Protein AF-A0A6P5AXZ5-F1 (afdb_monomer)

Sequence (128 aa):
MAAAARERDREIEMAVPNCLHWSCEDVADWIEQLGFPQYRECFTTNLINGRKLIQVDCSSLPRLGITDFEHMKLIARSVRELLSIEEPRWDRSISLHPREPMGMFLERKSKTGKRADNLTYAGFLKGK

Solvent-accessible surface area (backbone atoms only — not comparable to full-atom values): 7325 Å² total; per-residue (Å²): 114,72,68,62,54,53,50,52,44,48,55,47,48,67,70,49,46,71,50,55,74,32,47,28,63,56,43,20,52,49,39,30,74,72,72,37,58,90,49,22,61,42,32,43,77,70,59,34,24,26,36,48,49,74,68,53,35,71,84,44,35,50,82,55,72,47,71,54,67,68,59,35,53,53,51,35,49,50,47,28,59,58,56,70,40,81,77,86,58,91,86,60,58,85,91,48,71,90,53,54,73,62,49,56,51,45,64,50,44,45,47,87,52,74,70,32,70,69,56,46,61,50,56,55,64,68,72,105

Radius of gyration: 16.16 Å; Cα contacts (8 Å, |Δi|>4): 114; chains: 1; bounding box: 43×31×41 Å

Organism: Branchiostoma belcheri (NCBI:txid7741)

Secondary structure (DSSP, 8-state):
-HHHHHHHHHHHHHTS-GGGG--HHHHHHHHHHTT-GGGHHHHHHTT--TTGGGG-STTTGGGGT---HHHHHHHHHHHHHHTT-----TTS-TTS-SS-HHHHHHHHHTS-SHHHHH--HHHHHHT-

pLDDT: mean 91.37, std 6.93, range [55.56, 98.25]

InterPro domains:
  IPR001660 Sterile alpha motif domain [PF00536] (21-82)
  IPR001660 Sterile alpha motif domain [PS50105] (22-85)
  IPR001660 Sterile alpha motif domain [SM00454] (19-85)
  IPR013761 Sterile alpha motif/pointed domain superfamily [G3DSA:1.10.150.50] (13-91)
  IPR013761 Sterile alpha motif/pointed domain superfamily [SSF47769] (18-89)

Nearest PDB structures (foldseek):
  8atj-assembly1_AAA  TM=9.066E-01  e=2.541E-03  Homo sapiens
  3bq7-assembly2_C  TM=9.341E-01  e=4.153E-03  Homo sapiens
  2f3n-assembly1_A  TM=8.988E-01  e=1.110E-02  Rattus norvegicus
  8p2m-assembly1_I  TM=5.846E-01  e=1.458E-02  Caenorhabditis elegans
  5j8y-assembly2_D  TM=7.252E-01  e=6.031E-02  Drosophila melanogaster

Mean predicted aligned error: 4.53 Å

Foldseek 3Di:
DVVVVVVVLVVQQVPFQPQLVFWLQSVLVVCVVLVCVVLSCLSVVVRPGSLNLLVQALVCCVVSVRDPNVSRVSSRVVSCVSRVFDDQDPPDDPVDDSGDLSNVLSVLLSDDDDVNVPDGSSNSVVVD

Structure (mmCIF, N/CA/C/O backbone):
data_AF-A0A6P5AXZ5-F1
#
_entry.id   AF-A0A6P5AXZ5-F1
#
loop_
_atom_site.group_PDB
_atom_site.id
_atom_site.type_symbol
_atom_site.label_atom_id
_atom_site.label_alt_id
_atom_site.label_comp_id
_atom_site.label_asym_id
_atom_site.label_entity_id
_atom_site.label_seq_id
_atom_site.pdbx_PDB_ins_code
_atom_site.Cartn_x
_atom_site.Cartn_y
_atom_site.Cartn_z
_atom_site.occupancy
_atom_site.B_iso_or_equiv
_atom_site.auth_seq_id
_atom_site.auth_comp_id
_atom_site.auth_asym_id
_atom_site.auth_atom_id
_atom_site.pdbx_PDB_model_num
ATOM 1 N N . MET A 1 1 ? 28.512 -5.190 -22.479 1.00 59.91 1 MET A N 1
ATOM 2 C CA . MET A 1 1 ? 27.135 -5.721 -22.624 1.00 59.91 1 MET A CA 1
ATOM 3 C C . MET A 1 1 ? 26.575 -6.267 -21.306 1.00 59.91 1 MET A C 1
ATOM 5 O O . MET A 1 1 ? 25.629 -5.684 -20.803 1.00 59.91 1 MET A O 1
ATOM 9 N N . ALA A 1 2 ? 27.160 -7.304 -20.684 1.00 69.50 2 ALA A N 1
ATOM 10 C CA . ALA A 1 2 ? 26.584 -7.932 -19.477 1.00 69.50 2 ALA A CA 1
ATOM 11 C C . ALA A 1 2 ? 26.537 -7.044 -18.211 1.00 69.50 2 ALA A C 1
ATOM 13 O O . ALA A 1 2 ? 25.596 -7.153 -17.431 1.00 69.50 2 ALA A O 1
ATOM 14 N N . ALA A 1 3 ? 27.515 -6.154 -18.003 1.00 76.88 3 ALA A N 1
ATOM 15 C CA . ALA A 1 3 ? 27.529 -5.251 -16.845 1.00 76.88 3 ALA A CA 1
ATOM 16 C C . ALA A 1 3 ? 26.401 -4.201 -16.899 1.00 76.88 3 ALA A C 1
ATOM 18 O O . ALA A 1 3 ? 25.710 -4.000 -15.909 1.00 76.88 3 ALA A O 1
ATOM 19 N N . ALA A 1 4 ? 26.150 -3.612 -18.074 1.00 79.19 4 ALA A N 1
ATOM 20 C CA . ALA A 1 4 ? 25.096 -2.612 -18.269 1.00 79.19 4 ALA A CA 1
ATOM 21 C C . ALA A 1 4 ? 23.682 -3.190 -18.076 1.00 79.19 4 ALA A C 1
ATOM 23 O O . ALA A 1 4 ? 22.818 -2.537 -17.503 1.00 79.19 4 ALA A O 1
ATOM 24 N N . ALA A 1 5 ? 23.450 -4.436 -18.506 1.00 78.56 5 ALA A N 1
ATOM 25 C CA . ALA A 1 5 ? 22.174 -5.116 -18.279 1.00 78.56 5 ALA A CA 1
ATOM 26 C C . ALA A 1 5 ? 21.923 -5.404 -16.788 1.00 78.56 5 ALA A C 1
ATOM 28 O O . ALA A 1 5 ? 20.798 -5.269 -16.319 1.00 78.56 5 ALA A O 1
ATOM 29 N N . ARG A 1 6 ? 22.973 -5.765 -16.036 1.00 80.56 6 ARG A N 1
ATOM 30 C CA . ARG A 1 6 ? 22.886 -5.990 -14.585 1.00 80.56 6 ARG A CA 1
ATOM 31 C C . ARG A 1 6 ? 22.615 -4.704 -13.811 1.00 80.56 6 ARG A C 1
ATOM 33 O O . ARG A 1 6 ? 21.864 -4.749 -12.846 1.00 80.56 6 ARG A O 1
ATOM 40 N N . GLU A 1 7 ? 23.206 -3.589 -14.231 1.00 87.06 7 GLU A N 1
ATOM 41 C CA . GLU A 1 7 ? 22.963 -2.290 -13.597 1.00 87.06 7 GLU A CA 1
ATOM 42 C C . GLU A 1 7 ? 21.526 -1.818 -13.831 1.00 87.06 7 GLU A C 1
ATOM 44 O O . GLU A 1 7 ? 20.818 -1.496 -12.884 1.00 87.06 7 GLU A O 1
ATOM 49 N N . ARG A 1 8 ? 21.033 -1.938 -15.068 1.00 85.19 8 ARG A N 1
ATOM 50 C CA . ARG A 1 8 ? 19.636 -1.632 -15.394 1.00 85.19 8 ARG A CA 1
ATOM 51 C C . ARG A 1 8 ? 18.639 -2.498 -14.621 1.00 85.19 8 ARG A C 1
ATOM 53 O O . ARG A 1 8 ? 17.625 -1.992 -14.156 1.00 85.19 8 ARG A O 1
ATOM 60 N N . ASP A 1 9 ? 18.901 -3.800 -14.488 1.00 87.88 9 ASP A N 1
ATOM 61 C CA . ASP A 1 9 ? 18.038 -4.683 -13.695 1.00 87.88 9 ASP A CA 1
ATOM 62 C C . ASP A 1 9 ? 18.011 -4.249 -12.215 1.00 87.88 9 ASP A C 1
ATOM 64 O O . ASP A 1 9 ? 16.948 -4.276 -11.602 1.00 87.88 9 ASP A O 1
ATOM 68 N N . ARG A 1 10 ? 19.139 -3.792 -11.648 1.00 87.00 10 ARG A N 1
ATOM 69 C CA . ARG A 1 10 ? 19.177 -3.252 -10.276 1.00 87.00 10 ARG A CA 1
ATOM 70 C C . ARG A 1 10 ? 18.358 -1.977 -10.133 1.00 87.00 10 ARG A C 1
ATOM 72 O O . ARG A 1 10 ? 17.583 -1.883 -9.190 1.00 87.00 10 ARG A O 1
ATOM 79 N N . GLU A 1 11 ? 18.497 -1.031 -11.057 1.00 88.25 11 GLU A N 1
ATOM 80 C CA . GLU A 1 11 ? 17.710 0.211 -11.057 1.00 88.25 11 GLU A CA 1
ATOM 81 C C . GLU A 1 11 ? 16.203 -0.076 -11.124 1.00 88.25 11 GLU A C 1
ATOM 83 O O . GLU A 1 11 ? 15.415 0.536 -10.404 1.00 88.25 11 GLU A O 1
ATOM 88 N N . ILE A 1 12 ? 15.798 -1.052 -11.944 1.00 88.94 12 ILE A N 1
ATOM 89 C CA . ILE A 1 12 ? 14.402 -1.495 -12.042 1.00 88.94 12 ILE A CA 1
ATOM 90 C C . ILE A 1 12 ? 13.918 -2.067 -10.706 1.00 88.94 12 ILE A C 1
ATOM 92 O O . ILE A 1 12 ? 12.824 -1.725 -10.265 1.00 88.94 12 ILE A O 1
ATOM 96 N N . GLU A 1 13 ? 14.706 -2.913 -10.041 1.00 89.25 13 GLU A N 1
ATOM 97 C CA . GLU A 1 13 ? 14.320 -3.441 -8.727 1.00 89.25 13 GLU A CA 1
ATOM 98 C C . GLU A 1 13 ? 14.309 -2.356 -7.640 1.00 89.25 13 GLU A C 1
ATOM 100 O O . GLU A 1 13 ? 13.472 -2.413 -6.746 1.00 89.25 13 GLU A O 1
ATOM 105 N N . MET A 1 14 ? 15.165 -1.334 -7.723 1.00 88.44 14 MET A N 1
ATOM 106 C CA . MET A 1 14 ? 15.127 -0.191 -6.799 1.00 88.44 14 MET A CA 1
ATOM 107 C C . MET A 1 14 ? 13.863 0.661 -6.948 1.00 88.44 14 MET A C 1
ATOM 109 O O . MET A 1 14 ? 13.473 1.337 -5.999 1.00 88.44 14 MET A O 1
ATOM 113 N N . ALA A 1 15 ? 13.212 0.623 -8.113 1.00 88.94 15 ALA A N 1
ATOM 114 C CA . ALA A 1 15 ? 11.918 1.266 -8.314 1.00 88.94 15 ALA A CA 1
ATOM 115 C C . ALA A 1 15 ? 10.765 0.505 -7.635 1.00 88.94 15 ALA A C 1
ATOM 117 O O . ALA A 1 15 ? 9.657 1.031 -7.548 1.00 88.94 15 ALA A O 1
ATOM 118 N N . VAL A 1 16 ? 10.990 -0.732 -7.172 1.00 92.75 16 VAL A N 1
ATOM 119 C CA . VAL A 1 16 ? 9.979 -1.486 -6.430 1.00 92.75 16 VAL A CA 1
ATOM 120 C C . VAL A 1 16 ? 9.801 -0.860 -5.043 1.00 92.75 16 VAL A C 1
ATOM 122 O O . VAL A 1 16 ? 10.782 -0.689 -4.317 1.00 92.75 16 VAL A O 1
ATOM 125 N N . PRO A 1 17 ? 8.560 -0.559 -4.627 1.00 94.44 17 PRO A N 1
ATOM 126 C CA . PRO A 1 17 ? 8.302 0.022 -3.320 1.00 94.44 17 PRO A CA 1
ATOM 127 C C . PRO A 1 17 ? 8.846 -0.828 -2.167 1.00 94.44 17 PRO A C 1
ATOM 129 O O . PRO A 1 17 ? 8.473 -1.992 -1.997 1.00 94.44 17 PRO A O 1
ATOM 132 N N . ASN A 1 18 ? 9.671 -0.219 -1.313 1.00 94.31 18 ASN A N 1
ATOM 133 C CA . ASN A 1 18 ? 10.236 -0.894 -0.141 1.00 94.31 18 ASN A CA 1
ATOM 134 C C . ASN A 1 18 ? 9.157 -1.334 0.868 1.00 94.31 18 ASN A C 1
ATOM 136 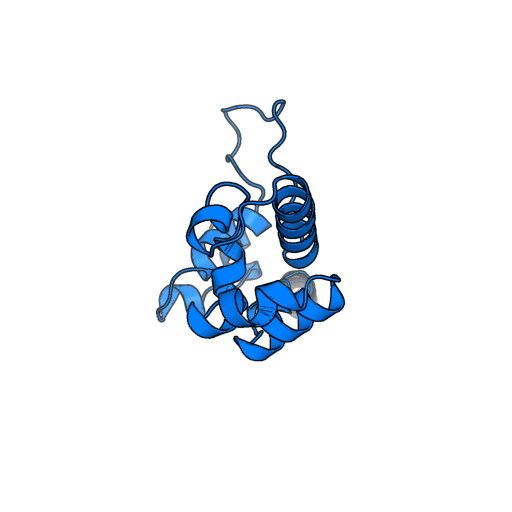O O . ASN A 1 18 ? 9.349 -2.283 1.628 1.00 94.31 18 ASN A O 1
ATOM 140 N N . CYS A 1 19 ? 7.985 -0.690 0.836 1.00 94.88 19 CYS A N 1
ATOM 141 C CA . CYS A 1 19 ? 6.852 -1.046 1.681 1.00 94.88 19 CYS A CA 1
ATOM 142 C C . CYS A 1 19 ? 6.392 -2.497 1.506 1.00 94.88 19 CYS A C 1
ATOM 144 O O . CYS A 1 19 ? 5.782 -3.041 2.413 1.00 94.88 19 CYS A O 1
ATOM 146 N N . LEU A 1 20 ? 6.743 -3.183 0.411 1.00 94.50 20 LEU A N 1
ATOM 147 C CA . LEU A 1 20 ? 6.438 -4.606 0.225 1.00 94.50 20 LEU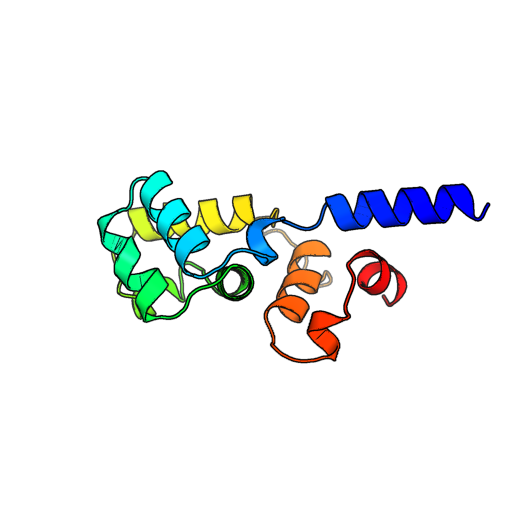 A CA 1
ATOM 148 C C . LEU A 1 20 ? 7.093 -5.537 1.251 1.00 94.50 20 LEU A C 1
ATOM 150 O O . LEU A 1 20 ? 6.641 -6.676 1.408 1.00 94.50 20 LEU A O 1
ATOM 154 N N . HIS A 1 21 ? 8.150 -5.076 1.915 1.00 94.44 21 HIS A N 1
ATOM 155 C CA . HIS A 1 21 ? 8.861 -5.823 2.950 1.00 94.44 21 HIS A CA 1
ATOM 156 C C . HIS A 1 21 ? 8.366 -5.514 4.363 1.00 94.44 21 HIS A C 1
ATOM 158 O O . HIS A 1 21 ? 8.818 -6.155 5.308 1.00 94.44 21 HIS A O 1
ATOM 164 N N . TRP A 1 22 ? 7.431 -4.573 4.505 1.00 97.44 22 TRP A N 1
ATOM 165 C CA . TRP A 1 22 ? 6.895 -4.172 5.797 1.00 97.44 22 TRP A CA 1
ATOM 166 C C . TRP A 1 22 ? 6.126 -5.306 6.468 1.00 97.44 22 TRP A C 1
ATOM 168 O O . TRP A 1 22 ? 5.285 -5.981 5.857 1.00 97.44 22 TRP A O 1
ATOM 178 N N . SER A 1 23 ? 6.409 -5.480 7.753 1.00 97.50 23 SER A N 1
ATOM 179 C CA . SER A 1 23 ? 5.619 -6.286 8.671 1.00 97.50 23 SER A CA 1
ATOM 180 C C . SER A 1 23 ? 4.272 -5.617 8.970 1.00 97.50 23 SER A C 1
ATOM 182 O O . SER A 1 23 ? 3.991 -4.509 8.518 1.00 97.50 23 SER A O 1
ATOM 184 N N . CYS A 1 24 ? 3.407 -6.297 9.725 1.00 97.69 24 CYS A N 1
ATOM 185 C CA . CYS A 1 24 ? 2.154 -5.692 10.178 1.00 97.69 24 CYS A CA 1
ATOM 186 C C . CYS A 1 24 ? 2.396 -4.497 11.115 1.00 97.69 24 CYS A C 1
ATOM 188 O O . CYS A 1 24 ? 1.621 -3.549 11.075 1.00 97.69 24 CYS A O 1
ATOM 190 N N . GLU A 1 25 ? 3.460 -4.532 11.925 1.00 97.94 25 GLU A N 1
ATOM 191 C CA . GLU A 1 25 ? 3.799 -3.427 12.831 1.00 97.94 25 GLU A CA 1
ATOM 192 C C . GLU A 1 25 ? 4.322 -2.216 12.061 1.00 97.94 25 GLU A C 1
ATOM 194 O O . GLU A 1 25 ? 3.845 -1.115 12.294 1.00 97.94 25 GLU A O 1
ATOM 199 N N . ASP A 1 26 ? 5.186 -2.420 11.061 1.00 98.25 26 ASP A N 1
ATOM 200 C CA . ASP A 1 26 ? 5.675 -1.319 10.216 1.00 98.25 26 ASP A CA 1
ATOM 201 C C . ASP A 1 26 ? 4.515 -0.590 9.509 1.00 98.25 26 ASP A C 1
ATOM 203 O O . ASP A 1 26 ? 4.496 0.635 9.405 1.00 98.25 26 ASP A O 1
ATOM 207 N N . VAL A 1 27 ? 3.511 -1.341 9.036 1.00 98.00 27 VAL A N 1
ATOM 208 C CA . VAL A 1 27 ? 2.300 -0.763 8.430 1.00 98.00 27 VAL A CA 1
ATOM 209 C C . VAL A 1 27 ? 1.461 -0.007 9.462 1.00 98.00 27 VAL A C 1
ATOM 211 O O . VAL A 1 27 ? 0.897 1.042 9.151 1.00 98.00 27 VAL A O 1
ATOM 214 N N . ALA A 1 28 ? 1.354 -0.537 10.676 1.00 97.50 28 ALA A N 1
ATOM 215 C CA . ALA A 1 28 ? 0.592 0.081 11.750 1.00 97.50 28 ALA A CA 1
ATOM 216 C C . ALA A 1 28 ? 1.236 1.400 12.208 1.00 97.50 28 ALA A C 1
ATOM 218 O O . ALA A 1 28 ? 0.539 2.408 12.330 1.00 97.50 28 ALA A O 1
ATOM 219 N N . ASP A 1 29 ? 2.561 1.412 12.356 1.00 98.12 29 ASP A N 1
ATOM 220 C CA . ASP A 1 29 ? 3.347 2.606 12.665 1.00 98.12 29 ASP A CA 1
ATOM 221 C C . ASP A 1 29 ? 3.240 3.646 11.545 1.00 98.12 29 ASP A C 1
ATOM 223 O O . ASP A 1 29 ? 3.114 4.840 11.812 1.00 98.12 29 ASP A O 1
ATOM 227 N N . TRP A 1 30 ? 3.225 3.213 10.280 1.00 97.94 30 TRP A N 1
ATOM 228 C CA . TRP A 1 30 ? 2.993 4.107 9.146 1.00 97.94 30 TRP A CA 1
ATOM 229 C C . TRP A 1 30 ? 1.613 4.782 9.201 1.00 97.94 30 TRP A C 1
ATOM 231 O O . TRP A 1 30 ? 1.517 5.989 8.982 1.00 97.94 30 TRP A O 1
ATOM 241 N N . ILE A 1 31 ? 0.548 4.041 9.522 1.00 97.69 31 ILE A N 1
ATOM 242 C CA . ILE A 1 31 ? -0.807 4.603 9.672 1.00 97.69 31 ILE A CA 1
ATOM 243 C C . ILE A 1 31 ? -0.876 5.608 10.827 1.00 97.69 31 ILE A C 1
ATOM 245 O O . ILE A 1 31 ? -1.515 6.656 10.705 1.00 97.69 31 ILE A O 1
ATOM 249 N N . GLU A 1 32 ? -0.192 5.325 11.931 1.00 97.56 32 GLU A N 1
ATOM 250 C CA . GLU A 1 32 ? -0.076 6.248 13.056 1.00 97.56 32 GLU A CA 1
ATOM 251 C C . GLU A 1 32 ? 0.675 7.531 12.665 1.00 97.56 32 GLU A C 1
ATOM 253 O O . GLU A 1 32 ? 0.171 8.632 12.896 1.00 97.56 32 GLU A O 1
ATOM 258 N N . GLN A 1 33 ? 1.812 7.408 11.971 1.00 97.44 33 GLN A N 1
ATOM 259 C CA . GLN A 1 33 ? 2.587 8.541 11.444 1.00 97.44 33 GLN A CA 1
ATOM 260 C C . GLN A 1 33 ? 1.825 9.355 10.390 1.00 97.44 33 GLN A C 1
ATOM 262 O O . GLN A 1 33 ? 2.057 10.556 10.252 1.00 97.44 33 GLN A O 1
ATOM 267 N N . LEU A 1 34 ? 0.891 8.727 9.671 1.00 96.44 34 LEU A N 1
ATOM 268 C CA . LEU A 1 34 ? -0.008 9.399 8.732 1.00 96.44 34 LEU A CA 1
ATOM 269 C C . LEU A 1 34 ? -1.057 10.281 9.443 1.00 96.44 34 LEU A C 1
ATOM 271 O O . LEU A 1 34 ? -1.750 11.058 8.787 1.00 96.44 34 LEU A O 1
ATOM 275 N N . GLY A 1 35 ? -1.162 10.189 10.773 1.00 97.12 35 GLY A N 1
ATOM 276 C CA . GLY A 1 35 ? -2.103 10.952 11.593 1.00 97.12 35 GLY A CA 1
ATOM 277 C C . GLY A 1 35 ? -3.349 10.166 11.996 1.00 97.12 35 GLY A C 1
ATOM 278 O O . GLY A 1 35 ? -4.338 10.770 12.411 1.00 97.12 35 GLY A O 1
ATOM 279 N N . PHE A 1 36 ? -3.317 8.833 11.886 1.00 96.94 36 PHE A N 1
ATOM 280 C CA . PHE A 1 36 ? -4.454 7.966 12.198 1.00 96.94 36 PHE A CA 1
ATOM 281 C C . PHE A 1 36 ? -4.143 6.885 13.253 1.00 96.94 36 PHE A C 1
ATOM 283 O O . PHE A 1 36 ? -4.410 5.702 13.009 1.00 96.94 36 PHE A O 1
ATOM 290 N N . PRO A 1 37 ? -3.626 7.242 14.448 1.00 97.31 37 PRO A N 1
ATOM 291 C CA . PRO A 1 37 ? -3.319 6.274 15.510 1.00 97.31 37 PRO A CA 1
ATOM 292 C C . PRO A 1 37 ? -4.515 5.383 15.878 1.00 97.31 37 PRO A C 1
ATOM 294 O O . PRO A 1 37 ? -4.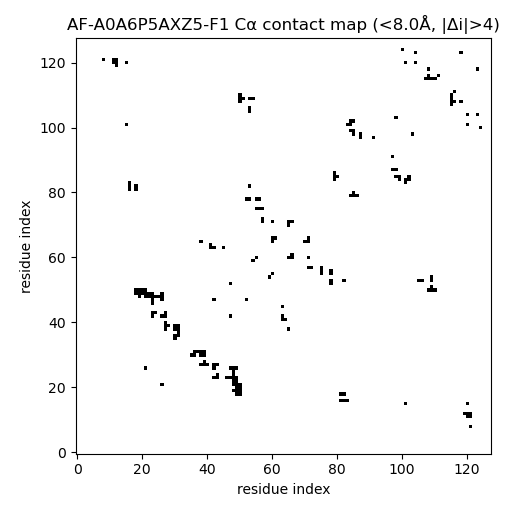350 4.206 16.186 1.00 97.31 37 PRO A O 1
ATOM 297 N N . GLN A 1 38 ? -5.742 5.904 15.776 1.00 97.00 38 GLN A N 1
ATOM 298 C CA . GLN A 1 38 ? -6.972 5.160 16.051 1.00 97.00 38 GLN A CA 1
ATOM 299 C C . GLN A 1 38 ? -7.197 3.957 15.123 1.00 97.00 38 GLN A C 1
ATOM 301 O O . GLN A 1 38 ? -7.960 3.060 15.467 1.00 97.00 38 GLN A O 1
ATOM 306 N N . TYR A 1 39 ? -6.557 3.921 13.950 1.00 96.94 39 TYR A N 1
ATOM 307 C CA . TYR A 1 39 ? -6.673 2.805 13.010 1.00 96.94 39 TYR A CA 1
ATOM 308 C C . TYR A 1 39 ? -5.538 1.796 13.131 1.00 96.94 39 TYR A C 1
ATOM 310 O O . TYR A 1 39 ? -5.586 0.759 12.473 1.00 96.94 39 TYR A O 1
ATOM 318 N N . ARG A 1 40 ? -4.555 2.035 14.003 1.00 96.75 40 ARG A N 1
ATOM 319 C CA . ARG A 1 40 ? -3.419 1.133 14.211 1.00 96.75 40 ARG A CA 1
ATOM 320 C C . ARG A 1 40 ? -3.868 -0.313 14.452 1.00 96.75 40 ARG A C 1
ATOM 322 O O . ARG A 1 40 ? -3.429 -1.229 13.758 1.00 96.75 40 ARG A O 1
ATOM 329 N N . GLU A 1 41 ? -4.803 -0.506 15.382 1.00 95.06 41 GLU A N 1
ATOM 330 C CA . GLU A 1 41 ? -5.319 -1.830 15.750 1.00 95.06 41 GLU A CA 1
ATOM 331 C C . GLU A 1 41 ? -6.116 -2.495 14.617 1.00 95.06 41 GLU A C 1
ATOM 333 O O . GLU A 1 41 ? -6.076 -3.718 14.463 1.00 95.06 41 GLU A O 1
ATOM 338 N N . CYS A 1 42 ? -6.780 -1.705 13.763 1.00 94.12 42 CYS A N 1
ATOM 339 C CA . CYS A 1 42 ? -7.462 -2.218 12.576 1.00 94.12 42 CYS A CA 1
ATOM 340 C C . CYS A 1 42 ? -6.466 -2.892 11.623 1.00 94.12 42 CYS A C 1
ATOM 342 O O . CYS A 1 42 ? -6.761 -3.957 11.078 1.00 94.12 42 CYS A O 1
ATOM 344 N N . PHE A 1 43 ? -5.280 -2.307 11.432 1.00 95.75 43 PHE A N 1
ATOM 345 C CA . PHE A 1 43 ? -4.257 -2.857 10.541 1.00 95.75 43 PHE A CA 1
ATOM 346 C C . PHE A 1 43 ? -3.539 -4.067 11.152 1.00 95.75 43 PHE A C 1
ATOM 348 O O . PHE A 1 43 ? -3.371 -5.076 10.458 1.00 95.75 43 PHE A O 1
ATOM 355 N N . THR A 1 44 ? -3.178 -4.027 12.439 1.00 96.00 44 THR A N 1
ATOM 356 C CA . THR A 1 44 ? -2.500 -5.158 13.098 1.00 96.00 44 THR A CA 1
ATOM 357 C C . THR A 1 44 ? -3.415 -6.371 13.249 1.00 96.00 44 THR A C 1
ATOM 359 O O . THR A 1 44 ? -3.036 -7.472 12.846 1.00 96.00 44 THR A O 1
ATOM 362 N N . THR A 1 45 ? -4.648 -6.181 13.729 1.00 95.56 45 THR A N 1
ATOM 363 C CA . THR A 1 45 ? -5.619 -7.268 13.960 1.00 95.56 45 THR A CA 1
ATOM 364 C C . THR A 1 45 ? -6.005 -7.980 12.664 1.00 95.56 45 THR A C 1
ATOM 366 O O . THR A 1 45 ? -6.138 -9.202 12.634 1.00 95.56 45 THR A O 1
ATOM 369 N N . ASN A 1 46 ? -6.115 -7.242 11.554 1.00 94.75 46 ASN A N 1
ATOM 370 C CA . ASN A 1 46 ? -6.391 -7.818 10.231 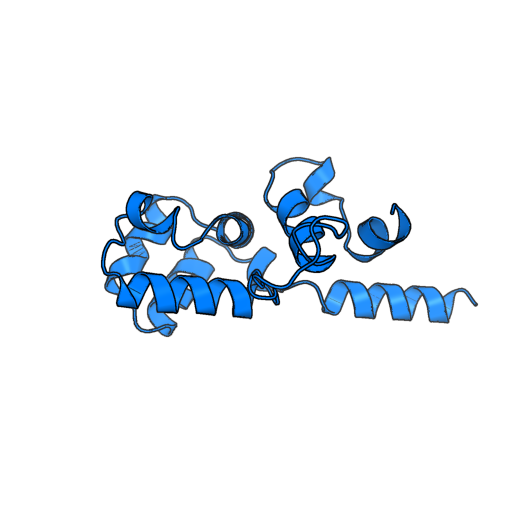1.00 94.75 46 ASN A CA 1
ATOM 371 C C . ASN A 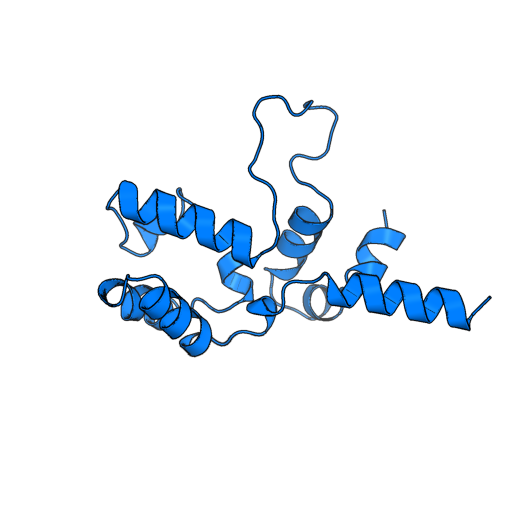1 46 ? -5.124 -8.319 9.506 1.00 94.75 46 ASN A C 1
ATOM 373 O O . ASN A 1 46 ? -5.176 -8.753 8.343 1.00 94.75 46 ASN A O 1
ATOM 377 N N . LEU A 1 47 ? -3.978 -8.301 10.196 1.00 94.75 47 LEU A N 1
ATOM 378 C CA . LEU A 1 47 ? -2.679 -8.756 9.711 1.00 94.75 47 LEU A CA 1
ATOM 379 C C . LEU A 1 47 ? -2.289 -8.080 8.392 1.00 94.75 47 LEU A C 1
ATOM 381 O O . LEU A 1 47 ? -1.856 -8.771 7.464 1.00 94.75 47 LEU A O 1
ATOM 385 N N . ILE A 1 48 ? -2.528 -6.772 8.261 1.00 96.12 48 ILE A N 1
ATOM 386 C CA . ILE A 1 48 ? -2.220 -5.998 7.056 1.00 96.12 48 ILE A CA 1
ATOM 387 C C . ILE A 1 48 ? -0.720 -5.711 7.024 1.00 96.12 48 ILE A C 1
ATOM 389 O O . ILE A 1 48 ? -0.231 -4.810 7.689 1.00 96.12 48 ILE A O 1
ATOM 393 N N . ASN A 1 49 ? 0.009 -6.497 6.237 1.00 96.06 49 ASN A N 1
ATOM 394 C CA . ASN A 1 49 ? 1.427 -6.288 5.957 1.00 96.06 49 ASN A CA 1
ATOM 395 C C . ASN A 1 49 ? 1.630 -5.512 4.645 1.00 96.06 49 ASN A C 1
ATOM 397 O O . ASN A 1 49 ? 0.681 -5.247 3.901 1.00 96.06 49 ASN A O 1
ATOM 401 N N . GLY A 1 50 ? 2.887 -5.220 4.321 1.00 96.12 50 GLY A N 1
ATOM 402 C CA . GLY A 1 50 ? 3.279 -4.493 3.117 1.00 96.12 50 GLY A CA 1
ATOM 403 C C . GLY A 1 50 ? 2.672 -5.008 1.810 1.00 96.12 50 GLY A C 1
ATOM 404 O O . GLY A 1 50 ? 2.216 -4.244 0.964 1.00 96.12 50 GLY A O 1
ATOM 405 N N . ARG A 1 51 ? 2.588 -6.333 1.649 1.00 95.06 51 ARG A N 1
ATOM 406 C CA . ARG A 1 51 ? 1.985 -6.956 0.456 1.00 95.06 51 ARG A CA 1
ATOM 407 C C . ARG A 1 51 ? 0.467 -6.839 0.430 1.00 95.06 51 ARG A C 1
ATOM 409 O O . ARG A 1 51 ? -0.119 -6.756 -0.648 1.00 95.06 51 ARG A O 1
ATOM 416 N N . LYS A 1 52 ? -0.182 -6.833 1.594 1.00 94.75 52 LYS A N 1
ATOM 417 C CA . LYS A 1 52 ? -1.631 -6.638 1.695 1.00 94.75 52 LYS A CA 1
ATOM 418 C C . LYS A 1 52 ? -2.050 -5.192 1.458 1.00 94.75 52 LYS A C 1
ATOM 420 O O . LYS A 1 52 ? -3.175 -5.002 1.007 1.00 94.75 52 LYS A O 1
ATOM 425 N N . LEU A 1 53 ? -1.168 -4.205 1.652 1.00 95.38 53 LEU A N 1
ATOM 426 C CA . LEU A 1 53 ? -1.448 -2.811 1.272 1.00 95.38 53 LEU A CA 1
ATOM 427 C C . LEU A 1 53 ? -1.833 -2.669 -0.207 1.00 95.38 53 LEU A C 1
ATOM 429 O O . LEU A 1 53 ? -2.652 -1.827 -0.546 1.00 95.38 53 LEU A O 1
ATOM 433 N N . ILE A 1 54 ? -1.342 -3.556 -1.077 1.00 94.69 54 ILE A N 1
ATOM 434 C CA . ILE A 1 54 ? -1.707 -3.610 -2.504 1.00 94.69 54 ILE A CA 1
ATOM 435 C C . ILE A 1 54 ? -3.219 -3.819 -2.713 1.00 94.69 54 ILE A C 1
ATOM 437 O O . ILE A 1 54 ? -3.754 -3.493 -3.768 1.00 94.69 54 ILE A O 1
ATOM 441 N N . GLN A 1 55 ? -3.910 -4.405 -1.734 1.00 92.25 55 GLN A N 1
ATOM 442 C CA . GLN A 1 55 ? -5.352 -4.662 -1.765 1.00 92.25 55 GLN A CA 1
ATOM 443 C C . GLN A 1 55 ? -6.160 -3.624 -0.972 1.00 92.25 55 GLN A C 1
ATOM 445 O O . GLN A 1 55 ? -7.369 -3.788 -0.824 1.00 92.25 55 GLN A O 1
ATOM 450 N N . VAL A 1 56 ? -5.509 -2.592 -0.424 1.00 93.25 56 VAL A N 1
ATOM 451 C CA . VAL A 1 56 ? -6.176 -1.545 0.350 1.00 93.25 56 VAL A CA 1
ATOM 452 C C . VAL A 1 56 ? -6.583 -0.405 -0.580 1.00 93.25 56 VAL A C 1
ATOM 454 O O . VAL A 1 56 ? -5.738 0.286 -1.143 1.00 93.25 56 VAL A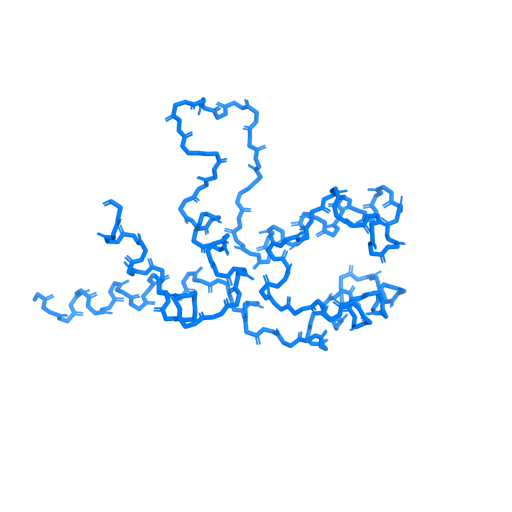 O 1
ATOM 457 N N . ASP A 1 57 ? -7.889 -0.199 -0.725 1.00 92.00 57 ASP A N 1
ATOM 458 C CA . ASP A 1 57 ? -8.485 0.902 -1.477 1.00 92.00 57 ASP A CA 1
ATOM 459 C C . ASP A 1 57 ? -9.750 1.438 -0.779 1.00 92.00 57 ASP A C 1
ATOM 461 O O . ASP A 1 57 ? -10.191 0.922 0.251 1.00 92.00 57 ASP A O 1
ATOM 465 N N . CYS A 1 58 ? -10.373 2.478 -1.341 1.00 92.12 58 CYS A N 1
ATOM 466 C CA . CYS A 1 58 ? -11.607 3.041 -0.782 1.00 92.12 58 CYS A CA 1
ATOM 467 C C . CYS A 1 58 ? -12.761 2.025 -0.679 1.00 92.12 58 CYS A C 1
ATOM 469 O O . CYS A 1 58 ? -13.687 2.245 0.091 1.00 92.12 58 CYS A O 1
ATOM 471 N N . SER A 1 59 ? -12.750 0.926 -1.435 1.00 92.44 59 SER A N 1
ATOM 472 C CA . SER A 1 59 ? -13.801 -0.095 -1.367 1.00 92.44 59 SER A CA 1
ATOM 473 C C . SER A 1 59 ? -13.541 -1.144 -0.279 1.00 92.44 59 SER A C 1
ATOM 475 O O . SER A 1 59 ? -14.483 -1.752 0.238 1.00 92.44 59 SER A O 1
ATOM 477 N N . SER A 1 60 ? -12.275 -1.350 0.095 1.00 93.94 60 SER A N 1
ATOM 478 C CA . SER A 1 60 ? -11.865 -2.326 1.103 1.00 93.94 60 SER A CA 1
ATOM 479 C C . SER A 1 60 ? -11.809 -1.743 2.519 1.00 93.94 60 SER A C 1
ATOM 481 O O . SER A 1 60 ? -12.088 -2.468 3.474 1.00 93.94 60 SER A O 1
ATOM 483 N N . LEU A 1 61 ? -11.498 -0.450 2.667 1.00 95.38 61 LEU A N 1
ATOM 484 C CA . LEU A 1 61 ? -11.347 0.231 3.964 1.00 95.38 61 LEU A CA 1
ATOM 485 C C . LEU A 1 61 ? -12.565 0.103 4.904 1.00 95.38 61 LEU A C 1
ATOM 487 O O . LEU A 1 61 ? -12.350 -0.178 6.087 1.00 95.38 61 LEU A O 1
ATOM 491 N N . PRO A 1 62 ? -13.828 0.160 4.431 1.00 95.88 62 PRO A N 1
ATOM 492 C CA . PRO A 1 62 ? -14.985 -0.058 5.301 1.00 95.88 62 PRO A CA 1
ATOM 493 C C . PRO A 1 62 ? -14.996 -1.441 5.957 1.00 95.88 62 PRO A C 1
ATOM 495 O O . PRO A 1 62 ? -15.444 -1.589 7.090 1.00 95.88 62 PRO A O 1
ATOM 498 N N . ARG A 1 63 ? -14.448 -2.462 5.283 1.00 93.19 63 ARG A N 1
ATOM 499 C CA . ARG A 1 63 ? -14.342 -3.825 5.832 1.00 93.19 63 ARG A CA 1
ATOM 500 C C . ARG A 1 63 ? -13.273 -3.939 6.920 1.00 93.19 63 ARG A C 1
ATOM 502 O O . ARG A 1 63 ? -13.312 -4.891 7.689 1.00 93.19 63 ARG A O 1
ATOM 509 N N . LEU A 1 64 ? -12.349 -2.980 6.990 1.00 92.81 64 LEU A N 1
ATOM 510 C CA . LEU A 1 64 ? -11.368 -2.835 8.070 1.00 92.81 64 LEU A CA 1
ATOM 511 C C . LEU A 1 64 ? -11.898 -1.980 9.235 1.00 92.81 64 LEU A C 1
ATOM 513 O O . LEU A 1 64 ? -11.167 -1.754 10.193 1.00 92.81 64 LEU A O 1
ATOM 517 N N . GLY A 1 65 ? -13.148 -1.503 9.165 1.00 92.38 65 GLY A N 1
ATOM 518 C CA . GLY A 1 65 ? -13.745 -0.620 10.174 1.00 92.38 65 GLY A CA 1
ATOM 519 C C . GLY A 1 65 ? -13.476 0.870 9.944 1.00 92.38 65 GLY A C 1
ATOM 520 O O . GLY A 1 65 ? -13.802 1.689 10.798 1.00 92.38 65 GLY A O 1
ATOM 521 N N . ILE A 1 66 ? -12.908 1.242 8.793 1.00 95.81 66 ILE A N 1
ATOM 522 C CA . ILE A 1 66 ? -12.612 2.633 8.438 1.00 95.81 66 ILE A CA 1
ATOM 523 C C . ILE A 1 66 ? -13.719 3.135 7.514 1.00 95.81 66 ILE A C 1
ATOM 525 O O . ILE A 1 66 ? -13.723 2.843 6.319 1.00 95.81 66 ILE A O 1
ATOM 529 N N . THR A 1 67 ? -14.679 3.860 8.084 1.00 96.00 67 THR A N 1
ATOM 530 C CA . THR A 1 67 ? -15.892 4.314 7.380 1.00 96.00 67 THR A CA 1
ATOM 531 C C . THR A 1 67 ? -15.982 5.827 7.209 1.00 96.00 67 THR A C 1
ATOM 533 O O . THR A 1 67 ? -16.895 6.304 6.539 1.00 96.00 67 THR A O 1
ATOM 536 N N . ASP A 1 68 ? -15.074 6.592 7.820 1.00 97.62 68 ASP A N 1
ATOM 537 C CA . ASP A 1 68 ? -15.004 8.037 7.603 1.00 97.62 68 ASP A CA 1
ATOM 538 C C . ASP A 1 68 ? -14.485 8.320 6.190 1.00 97.62 68 ASP A C 1
ATOM 540 O O . ASP A 1 68 ? -13.390 7.898 5.817 1.00 97.62 68 ASP A O 1
ATOM 544 N N . PHE A 1 69 ? -15.285 9.023 5.393 1.00 95.56 69 PHE A N 1
ATOM 545 C CA . PHE A 1 69 ? -15.013 9.205 3.972 1.00 95.56 69 PHE A CA 1
ATOM 546 C C . PHE A 1 69 ? -13.742 10.016 3.691 1.00 95.56 69 PHE A C 1
ATOM 548 O O . PHE A 1 69 ? -13.019 9.713 2.738 1.00 95.56 69 PHE A O 1
ATOM 555 N N . GLU A 1 70 ? -13.436 11.022 4.511 1.00 97.00 70 GLU A N 1
ATOM 556 C CA . GLU A 1 70 ? -12.238 11.842 4.322 1.00 97.00 70 GLU A CA 1
ATOM 557 C C . GLU A 1 70 ? -10.985 11.081 4.762 1.00 97.00 70 GLU A C 1
ATOM 559 O O . GLU A 1 70 ? -9.965 11.114 4.066 1.00 97.00 70 GLU A O 1
ATOM 564 N N . HIS A 1 71 ? -11.078 10.285 5.831 1.00 97.31 71 HIS A N 1
ATOM 565 C CA . HIS A 1 71 ? -10.000 9.368 6.204 1.00 97.31 71 HIS A CA 1
ATOM 566 C C . HIS A 1 71 ? -9.760 8.321 5.113 1.00 97.31 71 HIS A C 1
ATOM 568 O O . HIS A 1 71 ? -8.616 8.064 4.740 1.00 97.31 71 HIS A O 1
ATOM 574 N N . MET A 1 72 ? -10.832 7.756 4.546 1.00 97.19 72 MET A N 1
ATOM 575 C CA . MET A 1 72 ? -10.736 6.776 3.466 1.00 97.19 72 MET A CA 1
ATOM 576 C C . MET A 1 72 ? -10.020 7.343 2.242 1.00 97.19 72 MET A C 1
ATOM 578 O O . MET A 1 72 ? -9.128 6.690 1.700 1.00 97.19 72 MET A O 1
ATOM 582 N N . LYS A 1 73 ? -10.365 8.568 1.828 1.00 95.62 73 LYS A N 1
ATOM 583 C CA . LYS A 1 73 ? -9.677 9.262 0.731 1.00 95.62 73 LYS A CA 1
ATOM 584 C C . LYS A 1 73 ? -8.193 9.453 1.019 1.00 95.62 73 LYS A C 1
ATOM 586 O O . LYS A 1 73 ? -7.375 9.159 0.146 1.00 95.62 73 LYS A O 1
ATOM 591 N N . LEU A 1 74 ? -7.850 9.948 2.212 1.00 96.75 74 LEU A N 1
ATOM 592 C CA . LEU A 1 74 ? -6.461 10.236 2.562 1.00 96.75 74 LEU A CA 1
ATOM 593 C C . LEU A 1 74 ? -5.632 8.952 2.607 1.00 96.75 74 LEU A C 1
ATOM 595 O O . LEU A 1 74 ? -4.603 8.876 1.943 1.00 96.75 74 LEU A O 1
ATOM 599 N N . ILE A 1 75 ? -6.126 7.921 3.296 1.00 96.94 75 ILE A N 1
ATOM 600 C CA . ILE A 1 75 ? -5.452 6.623 3.400 1.00 96.94 75 ILE A CA 1
ATOM 601 C C . ILE A 1 75 ? -5.295 5.993 2.015 1.00 96.94 75 ILE A C 1
ATOM 603 O O . ILE A 1 75 ? -4.191 5.599 1.651 1.00 96.94 75 ILE A O 1
ATOM 607 N N . ALA A 1 76 ? -6.352 5.942 1.199 1.00 95.50 76 ALA A N 1
ATOM 608 C CA . ALA A 1 76 ? -6.270 5.354 -0.138 1.00 95.50 76 ALA A CA 1
ATOM 609 C C . ALA A 1 76 ? -5.310 6.116 -1.066 1.00 95.50 76 ALA A C 1
ATOM 611 O O . ALA A 1 76 ? -4.652 5.501 -1.905 1.00 95.50 76 ALA A O 1
ATOM 612 N N . ARG A 1 77 ? -5.205 7.444 -0.938 1.00 95.50 77 ARG A N 1
ATOM 613 C CA . ARG A 1 77 ? -4.189 8.229 -1.654 1.00 95.50 77 ARG A CA 1
ATOM 614 C C . ARG A 1 77 ? -2.783 7.886 -1.164 1.00 95.50 77 ARG A C 1
ATOM 616 O O . ARG A 1 77 ? -1.926 7.578 -1.985 1.00 95.50 77 ARG A O 1
ATOM 623 N N . SER A 1 78 ? -2.561 7.871 0.146 1.00 96.62 78 SER A N 1
ATOM 624 C CA . SER A 1 78 ? -1.243 7.595 0.722 1.00 96.62 78 SER A CA 1
ATOM 625 C C . SER A 1 78 ? -0.771 6.161 0.466 1.00 96.62 78 SER A C 1
ATOM 627 O O . SER A 1 78 ? 0.414 5.955 0.229 1.00 96.62 78 SER A O 1
ATOM 629 N N . VAL A 1 79 ? -1.676 5.175 0.412 1.00 96.19 79 VAL A N 1
ATOM 630 C CA . VAL A 1 79 ? -1.350 3.812 -0.053 1.00 96.19 79 VAL A CA 1
ATOM 631 C C . VAL A 1 79 ? -0.846 3.834 -1.498 1.00 96.19 79 VAL A C 1
ATOM 633 O O . VAL A 1 79 ? 0.143 3.172 -1.810 1.00 96.19 79 VAL A O 1
ATOM 636 N N . ARG A 1 80 ? -1.494 4.599 -2.389 1.00 94.12 80 ARG A N 1
ATOM 637 C CA . ARG A 1 80 ? -1.072 4.707 -3.795 1.00 94.12 80 ARG A CA 1
ATOM 638 C C . ARG A 1 80 ? 0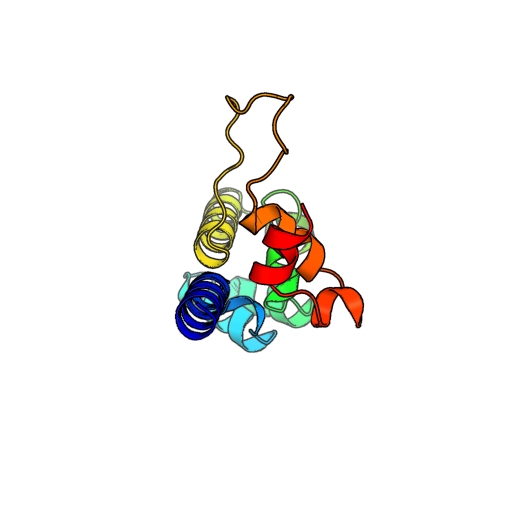.308 5.344 -3.932 1.00 94.12 80 ARG A C 1
ATOM 640 O O . ARG A 1 80 ? 1.147 4.814 -4.654 1.00 94.12 80 ARG A O 1
ATOM 647 N N . GLU A 1 81 ? 0.556 6.425 -3.199 1.00 94.12 81 GLU A N 1
ATOM 648 C CA . GLU A 1 81 ? 1.864 7.090 -3.141 1.00 94.12 81 GLU A CA 1
ATOM 649 C C . GLU A 1 81 ? 2.945 6.134 -2.624 1.00 94.12 81 GLU A C 1
ATOM 651 O O . GLU A 1 81 ? 3.995 5.977 -3.248 1.00 94.12 81 GLU A O 1
ATOM 656 N N . LEU A 1 82 ? 2.656 5.415 -1.536 1.00 95.31 82 LEU A N 1
ATOM 657 C CA . LEU A 1 82 ? 3.575 4.456 -0.932 1.00 95.31 82 LEU A CA 1
ATOM 658 C C . LEU A 1 82 ? 3.914 3.290 -1.871 1.00 95.31 82 LEU A C 1
ATOM 660 O O . LEU A 1 82 ? 5.041 2.802 -1.865 1.00 95.31 82 LEU A O 1
ATOM 664 N N . LEU A 1 83 ? 2.951 2.844 -2.677 1.00 94.06 83 LEU A N 1
ATOM 665 C CA . LEU A 1 83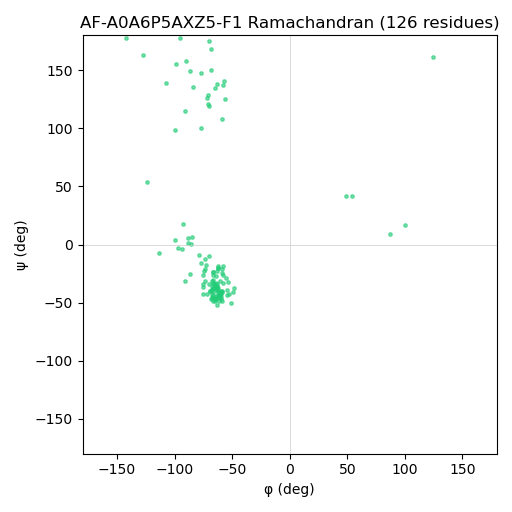 ? 3.132 1.798 -3.684 1.00 94.06 83 LEU A CA 1
ATOM 666 C C . LEU A 1 83 ? 3.660 2.335 -5.021 1.00 94.06 83 LEU A C 1
ATOM 668 O O . LEU A 1 83 ? 3.844 1.546 -5.947 1.00 94.06 83 LEU A O 1
ATOM 672 N N . SER A 1 84 ? 3.907 3.645 -5.133 1.00 92.25 84 SER A N 1
ATOM 673 C CA . SER A 1 84 ? 4.302 4.296 -6.388 1.00 92.25 84 SER A CA 1
ATOM 674 C C . SER A 1 84 ? 3.384 3.907 -7.553 1.00 92.25 84 SER A C 1
ATOM 676 O O . SER A 1 84 ? 3.864 3.603 -8.643 1.00 92.25 84 SER A O 1
ATOM 678 N N . ILE A 1 85 ? 2.070 3.859 -7.291 1.00 90.56 85 ILE A N 1
ATOM 679 C CA . ILE A 1 85 ? 1.053 3.556 -8.301 1.00 90.56 85 ILE A CA 1
ATOM 680 C C . ILE A 1 85 ? 0.246 4.789 -8.686 1.00 90.56 85 ILE A C 1
ATOM 682 O O . ILE A 1 85 ? -0.184 5.574 -7.838 1.00 90.56 85 ILE A O 1
ATOM 686 N N . GLU A 1 86 ? -0.021 4.921 -9.979 1.00 84.69 86 GLU A N 1
ATOM 687 C CA . GLU A 1 86 ? -0.881 5.976 -10.507 1.00 84.69 86 GLU A CA 1
ATOM 688 C C . GLU A 1 86 ? -2.356 5.798 -10.099 1.00 84.69 86 GLU A C 1
ATOM 690 O O . GLU A 1 86 ? -2.871 4.686 -9.931 1.00 84.69 86 GLU A O 1
ATOM 695 N N . GLU A 1 87 ? -3.075 6.919 -9.981 1.00 82.25 87 GLU A N 1
ATOM 696 C CA . GLU A 1 87 ? -4.534 6.899 -9.863 1.00 82.25 87 GLU A CA 1
ATOM 697 C C . GLU A 1 87 ? -5.168 6.316 -11.132 1.00 82.25 87 GLU A C 1
ATOM 699 O O . GLU A 1 87 ? -4.750 6.678 -12.237 1.00 82.25 87 GLU A O 1
ATOM 704 N N . PRO A 1 88 ? -6.203 5.463 -11.023 1.00 79.31 88 PRO A N 1
ATOM 705 C CA . PRO A 1 88 ? -6.979 5.058 -12.183 1.00 79.31 88 PRO A CA 1
ATOM 706 C C . PRO A 1 88 ? -7.592 6.294 -12.846 1.00 79.31 88 PRO A C 1
ATOM 708 O O . PRO A 1 88 ? -8.507 6.919 -12.309 1.00 79.31 88 PRO A O 1
ATOM 711 N N . ARG A 1 89 ? -7.076 6.668 -14.017 1.00 80.56 89 ARG A N 1
ATOM 712 C CA . ARG A 1 89 ? -7.607 7.804 -14.766 1.00 80.56 89 ARG A CA 1
ATOM 713 C C . ARG A 1 89 ? -8.808 7.376 -15.602 1.00 80.56 89 ARG A C 1
ATOM 715 O O . ARG A 1 89 ? -8.762 6.354 -16.284 1.00 80.56 89 ARG A O 1
ATOM 722 N N . TRP A 1 90 ? -9.860 8.189 -15.582 1.00 83.00 90 TRP A N 1
ATOM 723 C CA . TRP A 1 90 ? -11.083 7.948 -16.354 1.00 83.00 90 TRP A CA 1
ATOM 724 C C . TRP A 1 90 ? -10.864 8.042 -17.874 1.00 83.00 90 TRP A C 1
ATOM 726 O O . TRP A 1 90 ? -11.623 7.454 -18.636 1.00 83.00 90 TRP A O 1
ATOM 736 N N . ASP A 1 91 ? -9.826 8.757 -18.316 1.00 86.94 91 ASP A N 1
ATOM 737 C CA . ASP A 1 91 ? -9.472 8.976 -19.724 1.00 86.94 91 ASP A CA 1
ATOM 738 C C . ASP A 1 91 ? -8.542 7.892 -20.296 1.00 86.94 91 ASP A C 1
ATOM 740 O O . ASP A 1 91 ? -8.090 7.978 -21.441 1.00 86.94 91 ASP A O 1
ATOM 744 N N . ARG A 1 92 ? -8.250 6.843 -19.520 1.00 84.00 92 ARG A N 1
ATOM 745 C CA . ARG A 1 92 ? -7.447 5.713 -19.985 1.00 84.00 92 ARG A CA 1
ATOM 746 C C . ARG A 1 92 ? -8.248 4.875 -20.980 1.00 84.00 92 ARG A C 1
ATOM 748 O O . ARG A 1 92 ? -9.335 4.393 -20.674 1.00 84.00 92 ARG A O 1
ATOM 755 N N . SER A 1 93 ? -7.681 4.655 -22.165 1.00 87.88 93 SER A N 1
ATOM 756 C CA . SER A 1 93 ? -8.313 3.814 -23.186 1.00 87.88 93 SER A CA 1
ATOM 757 C C . SER A 1 93 ? -8.567 2.396 -22.671 1.00 87.88 93 SER A C 1
ATOM 759 O O . SER A 1 93 ? -7.669 1.766 -22.113 1.00 87.88 93 SER A O 1
ATOM 761 N N . ILE A 1 94 ? -9.749 1.853 -22.971 1.00 86.56 94 ILE A N 1
ATOM 762 C CA . ILE A 1 94 ? -10.115 0.457 -22.683 1.00 86.56 94 ILE A CA 1
ATOM 763 C C . ILE A 1 94 ? -9.238 -0.564 -23.424 1.00 86.56 94 ILE A C 1
ATOM 765 O O . ILE A 1 94 ? -9.201 -1.731 -23.048 1.00 86.56 94 ILE A O 1
ATOM 769 N N . SER A 1 95 ? -8.543 -0.139 -24.487 1.00 88.75 95 SER A N 1
ATOM 770 C CA . SER A 1 95 ? -7.581 -0.979 -25.209 1.00 88.75 95 SER A CA 1
ATOM 771 C C . SER A 1 95 ? -6.244 -1.125 -24.480 1.00 88.75 95 SER A C 1
ATOM 773 O O . SER A 1 95 ? -5.458 -2.010 -24.813 1.00 88.75 95 SER A O 1
ATOM 775 N N . LEU A 1 96 ? -5.966 -0.262 -23.498 1.00 84.06 96 LEU A N 1
ATOM 776 C CA . LEU A 1 96 ? -4.782 -0.356 -22.656 1.00 84.06 96 LEU A CA 1
ATOM 777 C C . LEU A 1 96 ? -5.077 -1.212 -21.428 1.00 84.06 96 LEU A C 1
ATOM 779 O O . LEU A 1 96 ? -6.216 -1.353 -20.989 1.00 84.06 96 LEU A O 1
ATOM 783 N N . HIS A 1 97 ? -4.018 -1.749 -20.822 1.00 81.44 97 HIS A N 1
ATOM 784 C CA . HIS A 1 97 ? -4.165 -2.439 -19.548 1.00 81.44 97 HIS A CA 1
ATOM 785 C C . HIS A 1 97 ? -4.790 -1.513 -18.491 1.00 81.44 97 HIS A C 1
ATOM 787 O O . HIS A 1 97 ? -4.381 -0.348 -18.419 1.00 81.44 97 HIS A O 1
ATOM 793 N N . PRO A 1 98 ? -5.691 -2.025 -17.625 1.00 78.81 98 PRO A N 1
ATOM 794 C CA . PRO A 1 98 ? -6.379 -1.218 -16.611 1.00 78.81 98 PRO A CA 1
ATOM 795 C C . PRO A 1 98 ? -5.440 -0.490 -15.643 1.00 78.81 98 PRO A C 1
ATOM 797 O O . PRO A 1 98 ? -5.795 0.551 -15.101 1.00 78.81 98 PRO A O 1
ATOM 800 N N . ARG A 1 99 ? -4.231 -1.029 -15.438 1.00 82.62 99 ARG A N 1
ATOM 801 C CA . ARG A 1 99 ? -3.180 -0.448 -14.598 1.00 82.62 99 ARG A CA 1
ATOM 802 C C . ARG A 1 99 ? -1.868 -0.328 -15.361 1.00 82.62 99 ARG A C 1
ATOM 804 O O . ARG A 1 99 ? -1.666 -0.949 -16.405 1.00 82.62 99 ARG A O 1
ATOM 811 N N . GLU A 1 100 ? -0.966 0.481 -14.832 1.00 88.06 100 GLU A N 1
ATOM 812 C CA . GLU A 1 100 ? 0.412 0.582 -15.302 1.00 88.06 100 GLU A CA 1
ATOM 813 C C . GLU A 1 100 ? 1.234 -0.702 -15.019 1.00 88.06 100 GLU A C 1
ATOM 815 O O . GLU A 1 100 ? 0.788 -1.578 -14.267 1.00 88.06 100 GLU A O 1
ATOM 820 N N . PRO A 1 101 ? 2.444 -0.851 -15.600 1.00 91.31 101 PRO A N 1
ATOM 821 C CA . PRO A 1 101 ? 3.316 -1.994 -15.339 1.00 91.31 101 PRO A CA 1
ATOM 822 C C . PRO A 1 101 ? 3.593 -2.264 -13.858 1.00 91.31 101 PRO A C 1
ATOM 824 O O . PRO A 1 101 ? 3.515 -3.430 -13.470 1.00 91.31 101 PRO A O 1
ATOM 827 N N . MET A 1 102 ? 3.850 -1.228 -13.050 1.00 92.50 102 MET A N 1
ATOM 828 C CA . MET A 1 102 ? 4.084 -1.385 -11.612 1.00 92.50 102 MET A CA 1
ATOM 829 C C . MET A 1 102 ? 2.837 -1.935 -10.913 1.00 92.50 102 MET A C 1
ATOM 831 O O . MET A 1 102 ? 2.899 -2.992 -10.293 1.00 92.50 102 MET A O 1
ATOM 835 N N . GLY A 1 103 ? 1.672 -1.311 -11.111 1.00 92.06 103 GLY A N 1
ATOM 836 C CA . GLY A 1 103 ? 0.408 -1.790 -10.542 1.00 92.06 103 GLY A CA 1
ATOM 837 C C . GLY A 1 103 ? 0.096 -3.252 -10.888 1.00 92.06 103 GLY A C 1
ATOM 838 O O . GLY A 1 103 ? -0.266 -4.031 -10.010 1.00 92.06 103 GLY A O 1
ATOM 839 N N . MET A 1 104 ? 0.311 -3.668 -12.141 1.00 92.00 104 MET A N 1
ATOM 840 C CA . MET A 1 104 ? 0.120 -5.071 -12.544 1.00 92.00 104 MET A CA 1
ATOM 841 C C . MET A 1 104 ? 1.137 -6.036 -11.913 1.00 92.00 104 MET A C 1
ATOM 843 O O . MET A 1 104 ? 0.804 -7.188 -11.623 1.00 92.00 104 MET A O 1
ATOM 847 N N . PHE A 1 105 ? 2.386 -5.605 -11.726 1.00 93.94 105 PHE A N 1
ATOM 848 C CA . PHE A 1 105 ? 3.398 -6.386 -11.014 1.00 93.94 105 PHE A CA 1
ATOM 849 C C . PHE A 1 105 ? 3.007 -6.568 -9.542 1.00 93.94 105 PHE A C 1
ATOM 851 O O . PHE A 1 105 ? 3.018 -7.693 -9.033 1.00 93.94 105 PHE A O 1
ATOM 858 N N . LEU A 1 106 ? 2.588 -5.484 -8.889 1.00 94.19 106 LEU A N 1
ATOM 859 C CA . LEU A 1 106 ? 2.157 -5.479 -7.495 1.00 94.19 106 LEU A CA 1
ATOM 860 C C . LEU A 1 106 ? 0.943 -6.391 -7.277 1.00 94.19 106 LEU A C 1
ATOM 862 O O . LEU A 1 106 ? 0.942 -7.195 -6.347 1.00 94.19 106 LEU A O 1
ATOM 866 N N . GLU A 1 107 ? -0.044 -6.385 -8.176 1.00 91.88 107 GLU A N 1
ATOM 867 C CA . GLU A 1 107 ? -1.181 -7.319 -8.116 1.00 91.88 107 GLU A CA 1
ATOM 868 C C . GLU A 1 107 ? -0.758 -8.797 -8.145 1.00 91.88 107 GLU A C 1
ATOM 870 O O . GLU A 1 107 ? -1.395 -9.647 -7.521 1.00 91.88 107 GLU A O 1
ATOM 875 N N . ARG A 1 108 ? 0.331 -9.138 -8.847 1.00 92.12 108 ARG A N 1
ATOM 876 C CA . ARG A 1 108 ? 0.886 -10.501 -8.808 1.00 92.12 108 ARG A CA 1
ATOM 877 C C . ARG A 1 108 ? 1.639 -10.771 -7.504 1.00 92.12 108 ARG A C 1
ATOM 879 O O . ARG A 1 108 ? 1.588 -11.899 -7.016 1.00 92.12 108 ARG A O 1
ATOM 886 N N . LYS A 1 109 ? 2.305 -9.756 -6.944 1.00 92.12 109 LYS A N 1
ATOM 887 C CA . LYS A 1 109 ? 3.037 -9.808 -5.664 1.00 92.12 109 LYS A CA 1
ATOM 888 C C . LYS A 1 109 ? 2.143 -9.845 -4.425 1.00 92.12 109 LYS A C 1
ATOM 890 O O . LYS A 1 109 ? 2.616 -10.284 -3.380 1.00 92.12 109 LYS A O 1
ATOM 895 N N . SER A 1 110 ? 0.885 -9.412 -4.519 1.00 91.44 110 SER A N 1
ATOM 896 C CA . SER A 1 110 ? -0.048 -9.431 -3.381 1.00 91.44 110 SER A CA 1
ATOM 897 C C . SER A 1 110 ? -0.407 -10.851 -2.933 1.00 91.44 110 SER A C 1
ATOM 899 O O . SER A 1 110 ? -0.727 -11.082 -1.767 1.00 91.44 110 SER A O 1
ATOM 901 N N . LYS A 1 111 ? -0.326 -11.823 -3.849 1.00 90.06 111 LYS A N 1
ATOM 902 C CA . LYS A 1 111 ? -0.591 -13.237 -3.573 1.00 90.06 111 LYS A CA 1
ATOM 903 C C . LYS A 1 111 ? 0.586 -13.878 -2.843 1.00 90.06 111 LYS A C 1
ATOM 905 O O . LYS A 1 111 ? 1.743 -13.553 -3.089 1.00 90.06 111 LYS A O 1
ATOM 910 N N . THR A 1 112 ? 0.295 -14.848 -1.986 1.00 86.81 112 THR A N 1
ATOM 911 C CA . THR A 1 112 ? 1.323 -15.654 -1.320 1.00 86.81 112 THR A CA 1
ATOM 912 C C . THR A 1 112 ? 1.729 -16.854 -2.180 1.00 86.81 112 THR A C 1
ATOM 914 O O . THR A 1 112 ? 0.928 -17.400 -2.943 1.00 86.81 112 THR A O 1
ATOM 917 N N . GLY A 1 113 ? 2.990 -17.278 -2.060 1.00 90.69 113 GLY A N 1
ATOM 918 C CA . GLY A 1 113 ? 3.501 -18.512 -2.653 1.00 90.69 113 GLY A CA 1
ATOM 919 C C . GLY A 1 113 ? 4.714 -18.313 -3.560 1.00 90.69 113 GLY A C 1
ATOM 920 O O . GLY A 1 113 ? 4.947 -17.235 -4.104 1.00 90.69 113 GLY A O 1
ATOM 921 N N . LYS A 1 114 ? 5.438 -19.416 -3.806 1.00 90.19 114 LYS A N 1
ATOM 922 C CA . LYS A 1 114 ? 6.754 -19.437 -4.478 1.00 90.19 114 LYS A CA 1
ATOM 923 C C . LYS A 1 114 ? 6.816 -18.630 -5.779 1.00 90.19 114 LYS A C 1
ATOM 925 O O . LYS A 1 114 ? 7.829 -18.009 -6.069 1.00 90.19 114 LYS A O 1
ATOM 930 N N . ARG A 1 115 ? 5.741 -18.638 -6.577 1.00 89.50 115 ARG A N 1
ATOM 931 C CA . ARG A 1 115 ? 5.681 -17.887 -7.844 1.00 89.50 115 ARG A CA 1
ATOM 932 C C . ARG A 1 115 ? 5.670 -16.376 -7.625 1.00 89.50 115 ARG A C 1
ATOM 934 O O . ARG A 1 115 ? 6.400 -15.675 -8.312 1.00 89.50 115 ARG A O 1
ATOM 941 N N . ALA A 1 116 ? 4.849 -15.890 -6.698 1.00 90.06 116 ALA A N 1
ATOM 942 C CA . ALA A 1 116 ? 4.791 -14.472 -6.363 1.00 90.06 116 ALA A CA 1
ATOM 943 C C . ALA A 1 116 ? 6.075 -14.038 -5.645 1.00 90.06 116 ALA A C 1
ATOM 945 O O . ALA A 1 116 ? 6.639 -12.994 -5.966 1.00 90.06 116 ALA A O 1
ATOM 946 N N . ASP A 1 117 ? 6.598 -14.874 -4.745 1.00 90.62 117 ASP A N 1
ATOM 947 C CA . ASP A 1 117 ? 7.836 -14.594 -4.015 1.00 90.62 117 ASP A CA 1
ATOM 948 C C . ASP A 1 117 ? 9.037 -14.445 -4.960 1.00 90.62 117 ASP A C 1
ATOM 950 O O . ASP A 1 117 ? 9.754 -13.449 -4.871 1.00 90.62 117 ASP A O 1
ATOM 954 N N . ASN A 1 118 ? 9.181 -15.348 -5.935 1.00 92.75 118 ASN A N 1
ATOM 955 C CA . ASN A 1 118 ? 10.286 -15.332 -6.900 1.00 92.75 118 ASN A CA 1
ATOM 956 C C . ASN A 1 118 ? 10.113 -14.316 -8.044 1.00 92.75 118 ASN A C 1
ATOM 958 O O . ASN A 1 118 ? 11.039 -14.134 -8.833 1.00 92.75 118 ASN A O 1
ATOM 962 N N . LEU A 1 119 ? 8.943 -13.685 -8.187 1.00 92.56 119 LEU A N 1
ATOM 963 C CA . LEU A 1 119 ? 8.709 -12.707 -9.249 1.00 92.56 119 LEU A CA 1
ATOM 964 C C . LEU A 1 119 ? 9.524 -11.438 -8.976 1.00 92.56 119 LEU A C 1
ATOM 966 O O . LEU A 1 119 ? 9.306 -10.773 -7.967 1.00 92.56 119 LEU A O 1
ATOM 970 N N . THR A 1 120 ? 10.429 -11.087 -9.879 1.00 93.50 120 THR A N 1
ATOM 971 C CA . THR A 1 120 ? 11.149 -9.806 -9.865 1.00 93.50 120 THR A CA 1
ATOM 972 C C . THR A 1 120 ? 10.486 -8.834 -10.833 1.00 93.50 120 THR A C 1
ATOM 974 O O . THR A 1 120 ? 9.806 -9.265 -11.776 1.00 93.50 120 THR A O 1
ATOM 977 N N . TYR A 1 121 ? 10.640 -7.530 -10.618 1.00 93.25 121 TYR A N 1
ATOM 978 C CA . TYR A 1 121 ? 10.027 -6.547 -11.507 1.00 93.25 121 TYR A CA 1
ATOM 979 C C . TYR A 1 121 ? 10.693 -6.549 -12.890 1.00 93.25 121 TYR A C 1
ATOM 981 O O . TYR A 1 121 ? 10.003 -6.580 -13.911 1.00 93.25 121 TYR A O 1
ATOM 989 N N . ALA A 1 122 ? 12.019 -6.675 -12.950 1.00 92.81 122 ALA A N 1
ATOM 990 C CA . ALA A 1 122 ? 12.753 -6.853 -14.200 1.00 92.81 122 ALA A CA 1
ATOM 991 C C . ALA A 1 122 ? 12.314 -8.122 -14.951 1.00 92.81 122 ALA A C 1
ATOM 993 O O . ALA A 1 122 ? 12.153 -8.104 -16.173 1.00 92.81 122 ALA A O 1
ATOM 994 N N . GLY A 1 123 ? 12.065 -9.222 -14.231 1.00 91.44 123 GLY A N 1
ATOM 995 C CA . GLY A 1 123 ? 11.526 -10.455 -14.808 1.00 91.44 123 GLY A CA 1
ATOM 996 C C . GLY A 1 123 ? 10.103 -10.279 -15.340 1.00 91.44 123 GLY A C 1
ATOM 997 O O . GLY A 1 123 ? 9.784 -10.755 -16.429 1.00 91.44 123 GLY A O 1
ATOM 998 N N . PHE A 1 124 ? 9.262 -9.541 -14.613 1.00 92.38 124 PHE A N 1
ATOM 999 C CA . PHE A 1 124 ? 7.906 -9.207 -15.042 1.00 92.38 124 PHE A CA 1
ATOM 1000 C C . PHE A 1 124 ? 7.884 -8.374 -16.332 1.00 92.38 124 PHE A C 1
ATOM 1002 O O . PHE A 1 124 ? 7.056 -8.639 -17.200 1.00 92.38 124 PHE A O 1
ATOM 1009 N N . LEU A 1 125 ? 8.791 -7.403 -16.482 1.00 91.44 125 LEU A N 1
ATOM 1010 C CA . LEU A 1 125 ? 8.885 -6.577 -17.690 1.00 91.44 125 LEU A CA 1
ATOM 1011 C C . LEU A 1 125 ? 9.396 -7.358 -18.911 1.00 91.44 125 LEU A C 1
ATOM 1013 O O . LEU A 1 125 ? 8.954 -7.083 -20.021 1.00 91.44 125 LEU A O 1
ATOM 1017 N N . LYS A 1 126 ? 10.298 -8.330 -18.714 1.00 88.69 126 LYS A N 1
ATOM 1018 C CA . LYS A 1 126 ? 10.851 -9.179 -19.791 1.00 88.69 126 LYS A CA 1
ATOM 1019 C C . LYS A 1 126 ? 9.879 -10.255 -20.283 1.00 88.69 126 LYS A C 1
ATOM 1021 O O . LYS A 1 126 ? 10.018 -10.721 -21.405 1.00 88.69 126 LYS A O 1
ATOM 1026 N N . GLY A 1 127 ? 8.946 -10.685 -19.433 1.00 78.62 127 GLY A N 1
ATOM 1027 C CA . GLY A 1 127 ? 7.943 -11.709 -19.744 1.00 78.62 127 GLY A CA 1
ATOM 1028 C C . GLY A 1 127 ? 6.612 -11.161 -20.266 1.00 78.62 127 GLY A C 1
ATOM 1029 O O . GLY A 1 127 ? 5.6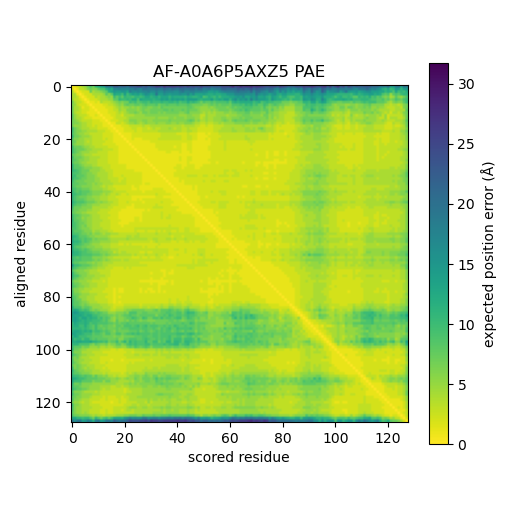06 -11.866 -20.169 1.00 78.62 127 GLY A O 1
ATOM 1030 N N . LYS A 1 128 ? 6.591 -9.906 -20.725 1.00 55.56 128 LYS A N 1
ATOM 1031 C CA . LYS A 1 128 ? 5.467 -9.299 -21.446 1.00 55.56 128 LYS A CA 1
ATOM 1032 C C . LYS A 1 128 ? 5.648 -9.430 -22.948 1.00 55.56 128 LYS A C 1
ATOM 1034 O O . LYS A 1 128 ? 6.803 -9.297 -23.403 1.00 55.56 128 LYS A O 1
#